Protein AF-A0A3D6D7I0-F1 (afdb_monomer_lite)

pLDDT: mean 95.19, std 5.54, range [59.25, 98.31]

Sequence (65 aa):
KKIDLVEAIANAKGFTPNAKDSRIELFRDGEKRVFDFNDLFKIKDPEKKIFIQPGDKIKVPARFF

Structure (mmCIF, N/CA/C/O backbone):
data_AF-A0A3D6D7I0-F1
#
_entry.id   AF-A0A3D6D7I0-F1
#
loop_
_atom_site.group_PDB
_atom_site.id
_atom_site.type_symbol
_atom_site.label_atom_id
_atom_site.label_alt_id
_atom_site.label_comp_id
_atom_site.label_asym_id
_atom_site.label_entity_id
_atom_site.label_seq_id
_atom_site.pdbx_PDB_ins_code
_atom_site.Cartn_x
_atom_site.Cartn_y
_atom_site.Cartn_z
_atom_site.occupancy
_atom_site.B_iso_or_equiv
_atom_site.auth_seq_id
_atom_site.auth_comp_id
_atom_site.auth_asym_id
_atom_site.auth_atom_id
_atom_site.pdbx_PDB_model_num
ATOM 1 N N . LYS A 1 1 ? -6.643 -2.211 15.686 1.00 80.38 1 LYS A N 1
ATOM 2 C CA . LYS A 1 1 ? -5.740 -1.121 15.235 1.00 80.38 1 LYS A CA 1
ATOM 3 C C . LYS A 1 1 ? -6.064 -0.814 13.780 1.00 80.38 1 LYS A C 1
ATOM 5 O O . LYS A 1 1 ? -6.222 -1.757 13.018 1.00 80.38 1 LYS A O 1
ATOM 10 N N . LYS A 1 2 ? -6.219 0.460 13.419 1.00 91.25 2 LYS A N 1
ATOM 11 C CA . LYS A 1 2 ? -6.434 0.899 12.035 1.00 91.25 2 LYS A CA 1
ATOM 12 C C . LYS A 1 2 ? -5.059 1.071 11.385 1.00 91.25 2 LYS A C 1
ATOM 14 O O . LYS A 1 2 ? -4.205 1.695 12.005 1.00 91.25 2 LYS A O 1
ATOM 19 N N . ILE A 1 3 ? -4.849 0.474 10.215 1.00 95.44 3 ILE A N 1
ATOM 20 C CA . ILE A 1 3 ? -3.597 0.580 9.453 1.00 95.44 3 ILE A CA 1
ATOM 21 C C . ILE A 1 3 ? -3.905 1.156 8.074 1.00 95.44 3 ILE A C 1
ATOM 23 O O . ILE A 1 3 ? -4.980 0.904 7.514 1.00 95.44 3 ILE A O 1
ATOM 27 N N . ASP A 1 4 ? -2.997 1.969 7.551 1.00 96.94 4 ASP A N 1
ATOM 28 C CA . ASP A 1 4 ? -3.100 2.493 6.193 1.00 96.94 4 ASP A CA 1
ATOM 29 C C . ASP A 1 4 ? -2.424 1.564 5.172 1.00 96.94 4 ASP A C 1
ATOM 31 O O . ASP A 1 4 ? -1.802 0.557 5.519 1.00 96.94 4 ASP A O 1
ATOM 35 N N . LEU A 1 5 ? -2.603 1.870 3.888 1.00 96.88 5 LEU A N 1
ATOM 36 C CA . LEU A 1 5 ? -2.062 1.078 2.788 1.00 96.88 5 LEU A CA 1
ATOM 37 C C . LEU A 1 5 ? -0.522 1.037 2.794 1.00 96.88 5 LEU A C 1
ATOM 39 O O . LEU A 1 5 ? 0.052 0.023 2.403 1.00 96.88 5 LEU A O 1
ATOM 43 N N . VAL A 1 6 ? 0.148 2.083 3.292 1.00 97.12 6 VAL A N 1
ATOM 44 C CA . VAL A 1 6 ? 1.614 2.121 3.429 1.00 97.12 6 VAL A CA 1
ATOM 45 C C . VAL A 1 6 ? 2.064 1.186 4.551 1.00 97.12 6 VAL A C 1
ATOM 47 O O . VAL A 1 6 ? 2.953 0.359 4.348 1.00 97.12 6 VAL A O 1
ATOM 50 N N . GLU A 1 7 ? 1.417 1.254 5.714 1.00 96.69 7 GLU A N 1
ATOM 51 C CA . GLU A 1 7 ? 1.668 0.359 6.845 1.00 96.69 7 GLU A CA 1
ATOM 52 C C . GLU A 1 7 ? 1.393 -1.105 6.484 1.00 96.69 7 GLU A C 1
ATOM 54 O O . GLU A 1 7 ? 2.156 -1.988 6.870 1.00 96.69 7 GLU A O 1
ATOM 59 N N . ALA A 1 8 ? 0.336 -1.388 5.718 1.00 97.00 8 ALA A N 1
ATOM 60 C CA . ALA A 1 8 ? 0.029 -2.742 5.263 1.00 97.00 8 ALA A CA 1
ATOM 61 C C . ALA A 1 8 ? 1.151 -3.329 4.390 1.00 97.00 8 ALA A C 1
ATOM 63 O O . ALA A 1 8 ? 1.530 -4.487 4.573 1.00 97.00 8 ALA A O 1
ATOM 64 N N . ILE A 1 9 ? 1.729 -2.522 3.495 1.00 97.00 9 ILE A N 1
ATOM 65 C CA . ILE A 1 9 ? 2.879 -2.919 2.670 1.00 97.00 9 ILE A CA 1
ATOM 66 C C . ILE A 1 9 ? 4.129 -3.112 3.538 1.00 97.00 9 ILE A C 1
ATOM 68 O O . ILE A 1 9 ? 4.840 -4.104 3.384 1.00 97.00 9 ILE A O 1
ATOM 72 N N . ALA A 1 10 ? 4.384 -2.213 4.491 1.00 96.50 10 ALA A N 1
ATOM 73 C CA . ALA A 1 10 ? 5.506 -2.346 5.420 1.00 96.50 10 ALA A CA 1
ATOM 74 C C . ALA A 1 10 ? 5.406 -3.630 6.264 1.00 96.50 10 ALA A C 1
ATOM 76 O O . ALA A 1 10 ? 6.392 -4.351 6.420 1.00 96.50 10 ALA A O 1
ATOM 77 N N . ASN A 1 11 ? 4.202 -3.973 6.732 1.00 96.31 11 ASN A N 1
ATOM 78 C CA . ASN A 1 11 ? 3.937 -5.214 7.466 1.00 96.31 11 ASN A CA 1
ATOM 79 C C . ASN A 1 11 ? 4.170 -6.468 6.605 1.00 96.31 11 ASN A C 1
ATOM 81 O O . ASN A 1 11 ? 4.523 -7.518 7.139 1.00 96.31 11 ASN A 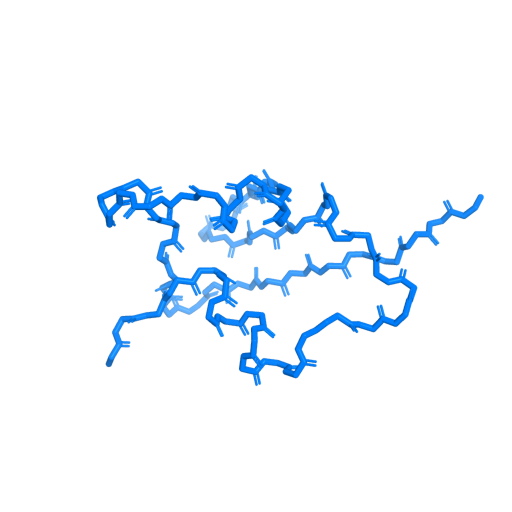O 1
ATOM 85 N N . ALA A 1 12 ? 4.040 -6.358 5.280 1.00 95.81 12 ALA A N 1
ATOM 86 C CA . ALA A 1 12 ? 4.396 -7.409 4.327 1.00 95.81 12 ALA A CA 1
ATOM 87 C C . ALA A 1 12 ? 5.908 -7.473 4.014 1.00 95.81 12 ALA A C 1
ATOM 89 O O . ALA A 1 12 ? 6.313 -8.174 3.090 1.00 95.81 12 ALA A O 1
ATOM 90 N N . LYS A 1 13 ? 6.749 -6.775 4.795 1.00 96.81 13 LYS A N 1
ATOM 91 C CA . LYS A 1 13 ? 8.200 -6.603 4.587 1.00 96.81 13 LYS A CA 1
ATOM 92 C C . LYS A 1 13 ? 8.561 -5.788 3.339 1.00 96.81 13 LYS A C 1
ATOM 94 O O . LYS A 1 13 ? 9.670 -5.910 2.823 1.00 96.81 13 LYS A O 1
ATOM 99 N N . GLY A 1 14 ? 7.656 -4.922 2.885 1.00 95.75 14 GLY A N 1
ATOM 100 C CA . GLY A 1 14 ? 7.879 -4.048 1.737 1.00 95.75 14 GLY A CA 1
ATOM 101 C C . GLY A 1 14 ? 7.659 -4.748 0.396 1.00 95.75 14 GLY A C 1
ATOM 102 O O . GLY A 1 14 ? 6.843 -5.659 0.269 1.00 95.75 14 GLY A O 1
ATOM 103 N N . PHE A 1 15 ? 8.365 -4.279 -0.631 1.00 96.81 15 PHE A N 1
ATOM 104 C CA . PHE A 1 15 ? 8.228 -4.772 -1.997 1.00 96.81 15 PHE A CA 1
ATOM 105 C C . PHE A 1 15 ? 9.295 -5.813 -2.339 1.00 96.81 15 PHE A C 1
ATOM 107 O O . PHE A 1 15 ? 10.455 -5.693 -1.951 1.00 96.81 15 PHE A O 1
ATOM 114 N N . THR A 1 16 ? 8.928 -6.804 -3.152 1.00 95.75 16 THR A N 1
ATOM 115 C CA . THR A 1 16 ? 9.917 -7.638 -3.849 1.00 95.75 16 THR A CA 1
ATOM 116 C C . THR A 1 16 ? 10.687 -6.806 -4.885 1.00 95.75 16 THR A C 1
ATOM 118 O O . THR A 1 16 ? 10.090 -5.883 -5.444 1.00 95.75 16 THR A O 1
ATOM 121 N N . PRO A 1 17 ? 11.928 -7.175 -5.262 1.00 95.19 17 PRO A N 1
ATOM 122 C CA . PRO A 1 17 ? 12.737 -6.411 -6.224 1.00 95.19 17 PRO A CA 1
ATOM 123 C C . PRO A 1 17 ? 12.051 -6.115 -7.568 1.00 95.19 17 PRO A C 1
ATOM 125 O O . PRO A 1 17 ? 12.276 -5.067 -8.164 1.00 95.19 17 PRO A O 1
ATOM 128 N N . ASN A 1 18 ? 11.173 -7.016 -8.024 1.00 95.94 18 ASN A N 1
ATOM 129 C CA . ASN A 1 18 ? 10.481 -6.899 -9.310 1.00 95.94 18 ASN A CA 1
ATOM 130 C C . ASN A 1 18 ? 9.084 -6.267 -9.207 1.00 95.94 18 ASN A C 1
ATOM 132 O O . ASN A 1 18 ? 8.345 -6.275 -10.190 1.00 95.94 18 ASN A O 1
ATOM 136 N N . ALA A 1 19 ? 8.676 -5.753 -8.046 1.00 96.69 19 ALA A N 1
ATOM 137 C CA . ALA A 1 19 ? 7.349 -5.168 -7.881 1.00 96.69 19 ALA A CA 1
ATOM 138 C C . ALA A 1 19 ? 7.193 -3.860 -8.677 1.00 96.69 19 ALA A C 1
ATOM 140 O O . ALA A 1 19 ? 8.107 -3.036 -8.765 1.00 96.69 19 ALA A O 1
ATOM 141 N N . LYS A 1 20 ? 6.001 -3.637 -9.235 1.00 97.12 20 LYS A N 1
ATOM 142 C CA . LYS A 1 20 ? 5.586 -2.347 -9.790 1.00 97.12 20 LYS A CA 1
ATOM 143 C C . LYS A 1 20 ? 4.900 -1.532 -8.692 1.00 97.12 20 LYS A C 1
ATOM 145 O O . LYS A 1 20 ? 3.678 -1.490 -8.598 1.00 97.12 20 LYS A O 1
ATOM 150 N N . ASP A 1 21 ? 5.716 -0.906 -7.857 1.00 95.81 21 ASP A N 1
ATOM 151 C CA . ASP A 1 21 ? 5.351 -0.017 -6.747 1.00 95.81 21 ASP A CA 1
ATOM 152 C C . ASP A 1 21 ? 4.505 1.201 -7.162 1.00 95.81 21 ASP A C 1
ATOM 154 O O . ASP A 1 21 ? 3.698 1.691 -6.375 1.00 95.81 21 ASP A O 1
ATOM 158 N N . SER A 1 22 ? 4.584 1.618 -8.426 1.00 97.19 22 SER A N 1
ATOM 159 C CA . SER A 1 22 ? 3.670 2.607 -9.019 1.00 97.19 22 SER A CA 1
ATOM 160 C C . SER A 1 22 ? 2.264 2.079 -9.337 1.00 97.19 22 SER A C 1
ATOM 162 O O . SER A 1 22 ? 1.426 2.795 -9.885 1.00 97.19 22 SER A O 1
ATOM 164 N N . ARG A 1 23 ? 1.985 0.800 -9.051 1.00 97.50 23 ARG A N 1
ATOM 165 C CA . ARG A 1 23 ? 0.699 0.156 -9.334 1.00 97.50 23 ARG A CA 1
ATOM 166 C C . ARG A 1 23 ? 0.284 -0.806 -8.223 1.00 97.50 23 ARG A C 1
ATOM 168 O O . ARG A 1 23 ? 0.272 -2.020 -8.400 1.00 97.50 23 ARG A O 1
ATOM 175 N N . ILE A 1 24 ? -0.126 -0.261 -7.091 1.00 98.00 24 ILE A N 1
ATOM 176 C CA . ILE A 1 24 ? -0.749 -1.015 -6.003 1.00 98.00 24 ILE A CA 1
ATOM 177 C C . ILE A 1 24 ? -2.242 -1.158 -6.298 1.00 98.00 24 ILE A C 1
ATOM 179 O O . ILE A 1 24 ? -2.951 -0.162 -6.409 1.00 98.00 24 ILE A O 1
ATOM 183 N N . GLU A 1 25 ? -2.730 -2.388 -6.416 1.00 98.19 25 GLU A N 1
ATOM 184 C CA . GLU A 1 25 ? -4.139 -2.696 -6.658 1.00 98.19 25 GLU A CA 1
ATOM 185 C C . GLU A 1 25 ? -4.822 -3.074 -5.334 1.00 98.19 25 GLU A C 1
ATOM 187 O O . GLU A 1 25 ? -4.504 -4.101 -4.732 1.00 98.19 25 GLU A O 1
ATOM 192 N N . LEU A 1 26 ? -5.763 -2.243 -4.882 1.00 98.31 26 LEU A N 1
ATOM 193 C CA . LEU A 1 26 ? -6.638 -2.509 -3.740 1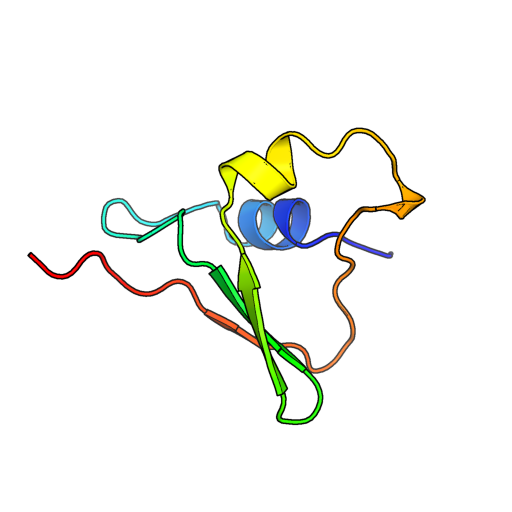.00 98.31 26 LEU A CA 1
ATOM 194 C C . LEU A 1 26 ? -7.992 -2.997 -4.248 1.00 98.31 26 LEU A C 1
ATOM 196 O O . LEU A 1 26 ? -8.686 -2.269 -4.961 1.00 98.31 26 LEU A O 1
ATOM 200 N N . PHE A 1 27 ? -8.382 -4.195 -3.834 1.00 98.25 27 PHE A N 1
ATOM 201 C CA . PHE A 1 27 ? -9.694 -4.769 -4.098 1.00 98.25 27 PHE A CA 1
ATOM 202 C C . PHE A 1 27 ? -10.548 -4.693 -2.834 1.00 98.25 27 PHE A C 1
ATOM 204 O O . PHE A 1 27 ? -10.158 -5.259 -1.810 1.00 98.25 27 PHE A O 1
ATOM 211 N N . ARG A 1 28 ? -11.699 -4.021 -2.921 1.00 97.56 28 ARG A N 1
ATOM 212 C CA . ARG A 1 28 ? -12.680 -3.871 -1.837 1.00 97.56 28 ARG A CA 1
ATOM 213 C C . ARG A 1 28 ? -14.083 -3.994 -2.414 1.00 97.56 28 ARG A C 1
ATOM 215 O O . ARG A 1 28 ? -14.384 -3.300 -3.373 1.00 97.56 28 ARG A O 1
ATOM 222 N N . ASP A 1 29 ? -14.903 -4.881 -1.857 1.00 95.69 29 ASP A N 1
ATOM 223 C CA . ASP A 1 29 ? -16.313 -5.058 -2.249 1.00 95.69 29 ASP A CA 1
ATOM 224 C C . ASP A 1 29 ? -16.534 -5.245 -3.765 1.00 95.69 29 ASP A C 1
ATOM 226 O O . ASP A 1 29 ? -17.513 -4.787 -4.342 1.00 95.69 29 ASP A O 1
ATOM 230 N N . GLY A 1 30 ? -15.595 -5.921 -4.437 1.00 94.62 30 GLY A N 1
ATOM 231 C CA . GLY A 1 30 ? -15.629 -6.140 -5.890 1.00 94.62 30 GLY A CA 1
ATOM 232 C C . GLY A 1 30 ? -15.079 -4.980 -6.728 1.00 94.62 30 GLY A C 1
ATOM 233 O O . GLY A 1 30 ? -14.819 -5.161 -7.917 1.00 94.62 30 GLY A O 1
ATOM 234 N N . GLU A 1 31 ? -14.808 -3.826 -6.123 1.00 97.00 31 GLU A N 1
ATOM 235 C CA . GLU A 1 31 ? -14.175 -2.691 -6.783 1.00 97.00 31 GLU A CA 1
ATOM 236 C C . GLU A 1 31 ? -12.652 -2.763 -6.706 1.00 97.00 31 GLU A C 1
ATOM 238 O O . GLU A 1 31 ? -12.066 -3.184 -5.705 1.00 97.00 31 GLU A O 1
ATOM 243 N N . LYS A 1 32 ? -11.993 -2.294 -7.769 1.00 97.44 32 LYS A N 1
ATOM 244 C CA . LYS A 1 32 ? -10.536 -2.180 -7.844 1.00 97.44 32 LYS A CA 1
ATOM 245 C C . LYS A 1 32 ? -10.127 -0.717 -7.907 1.00 97.44 32 LYS A C 1
ATOM 247 O O . LYS A 1 32 ? -10.487 -0.011 -8.845 1.00 97.44 32 LYS A O 1
ATOM 252 N N . ARG A 1 33 ? -9.279 -0.303 -6.970 1.00 97.81 33 ARG A N 1
ATOM 253 C CA . ARG A 1 33 ? -8.612 1.005 -6.967 1.00 97.81 33 ARG A CA 1
ATOM 254 C C . ARG A 1 33 ? -7.111 0.817 -7.134 1.00 97.81 33 ARG A C 1
ATOM 256 O O . ARG A 1 33 ? -6.549 -0.151 -6.629 1.00 97.81 33 ARG A O 1
ATOM 263 N N . VAL A 1 34 ? -6.477 1.720 -7.875 1.00 97.94 34 VAL A N 1
ATOM 264 C CA . VAL A 1 34 ? -5.043 1.661 -8.177 1.00 97.94 34 VAL A CA 1
ATOM 265 C C . VAL A 1 34 ? -4.361 2.884 -7.588 1.00 97.94 34 VAL A C 1
ATOM 267 O O . VAL A 1 34 ? -4.859 3.995 -7.749 1.00 97.94 34 VAL A O 1
ATOM 270 N N . PHE A 1 35 ? -3.229 2.668 -6.928 1.00 98.00 35 PHE A N 1
ATOM 271 C CA . PHE A 1 35 ? -2.452 3.712 -6.271 1.00 98.00 35 PHE A CA 1
ATOM 272 C C . PHE A 1 35 ? -0.967 3.599 -6.622 1.00 98.00 35 PHE A C 1
ATOM 274 O O . PHE A 1 35 ? -0.463 2.499 -6.852 1.00 98.00 35 PHE A O 1
ATOM 281 N N . ASP A 1 36 ? -0.267 4.729 -6.610 1.00 97.75 36 ASP A N 1
ATOM 282 C CA . ASP A 1 36 ? 1.195 4.790 -6.635 1.00 97.75 36 ASP A CA 1
ATOM 283 C C . ASP A 1 36 ? 1.725 4.874 -5.196 1.00 97.75 36 ASP A C 1
ATOM 285 O O . ASP A 1 36 ? 1.209 5.640 -4.375 1.00 97.75 36 ASP A O 1
ATOM 289 N N . PHE A 1 37 ? 2.748 4.084 -4.864 1.00 97.44 37 PHE A N 1
ATOM 290 C CA . PHE A 1 37 ? 3.314 4.082 -3.517 1.00 97.44 37 PHE A CA 1
ATOM 291 C C . PHE A 1 37 ? 3.905 5.433 -3.103 1.00 97.44 37 PHE A C 1
ATOM 293 O O . PHE A 1 37 ? 3.735 5.844 -1.956 1.00 97.44 37 PHE A O 1
ATOM 300 N N . ASN A 1 38 ? 4.586 6.137 -4.009 1.00 96.38 38 ASN A N 1
ATOM 301 C CA . ASN A 1 38 ? 5.208 7.422 -3.700 1.00 96.38 38 ASN A CA 1
ATOM 302 C C . ASN A 1 38 ? 4.157 8.476 -3.369 1.00 96.38 38 ASN A C 1
ATOM 304 O O . ASN A 1 38 ? 4.381 9.307 -2.488 1.00 96.38 38 ASN A O 1
ATOM 308 N N . ASP A 1 39 ? 3.015 8.434 -4.050 1.00 97.56 39 ASP A N 1
ATOM 309 C CA . ASP A 1 39 ? 1.906 9.338 -3.767 1.00 97.56 39 ASP A CA 1
ATOM 310 C C . ASP A 1 39 ? 1.309 9.042 -2.395 1.00 97.56 39 ASP A C 1
ATOM 312 O O . ASP A 1 39 ? 1.159 9.960 -1.592 1.00 97.56 39 ASP A O 1
ATOM 316 N N . LEU A 1 40 ? 1.073 7.763 -2.075 1.00 96.62 40 LEU A N 1
ATOM 317 C CA . LEU A 1 40 ? 0.603 7.342 -0.752 1.00 96.62 40 LEU A CA 1
ATOM 318 C C . LEU A 1 40 ? 1.570 7.754 0.366 1.00 96.62 40 LEU A C 1
ATOM 320 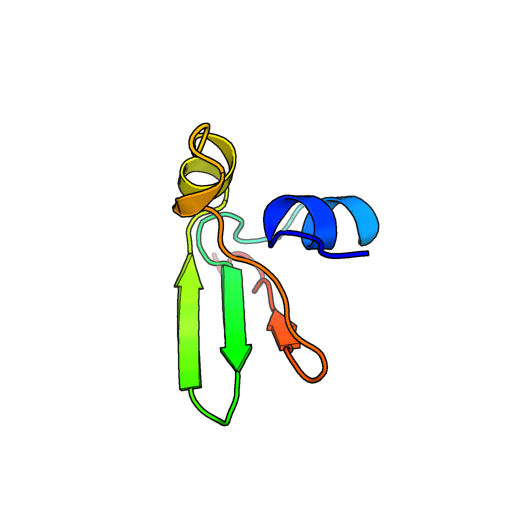O O . LEU A 1 40 ? 1.139 8.252 1.405 1.00 96.62 40 LEU A O 1
ATOM 324 N N . PHE A 1 41 ? 2.875 7.580 0.150 1.00 95.31 41 PHE A N 1
ATOM 325 C CA . PHE A 1 41 ? 3.912 7.889 1.135 1.00 95.31 41 PHE A CA 1
ATOM 326 C C . PHE A 1 41 ? 4.026 9.393 1.430 1.00 95.31 41 PHE A C 1
ATOM 328 O O . PHE A 1 41 ? 4.388 9.791 2.537 1.00 95.31 41 PHE A O 1
ATOM 335 N N . LYS A 1 42 ? 3.683 10.251 0.462 1.00 96.62 42 LYS A N 1
ATOM 336 C CA . LYS A 1 42 ? 3.688 11.714 0.625 1.00 96.62 42 LYS A CA 1
ATOM 337 C C . LYS A 1 42 ? 2.472 12.248 1.390 1.00 96.62 42 LYS A C 1
ATOM 339 O O . LYS A 1 42 ? 2.484 13.417 1.785 1.00 96.62 42 LYS A O 1
ATOM 344 N N . ILE A 1 43 ? 1.435 11.437 1.617 1.00 95.00 43 ILE A N 1
ATOM 345 C CA . ILE A 1 43 ? 0.231 11.859 2.343 1.00 95.00 43 ILE A CA 1
ATOM 346 C C . ILE A 1 43 ? 0.567 12.062 3.826 1.00 95.00 43 ILE A C 1
ATOM 348 O O . ILE A 1 43 ? 0.668 11.114 4.605 1.00 95.00 43 ILE A O 1
ATOM 352 N N . LYS A 1 44 ? 0.710 13.330 4.225 1.00 92.62 44 LYS A N 1
ATOM 353 C CA . LYS A 1 44 ? 0.919 13.730 5.628 1.00 92.62 44 LYS A CA 1
ATOM 354 C C . LYS A 1 44 ? -0.384 13.890 6.406 1.00 92.62 44 LYS A C 1
ATOM 356 O O . LYS A 1 44 ? -0.401 13.681 7.613 1.00 92.62 44 LYS A O 1
ATOM 361 N N . ASP A 1 45 ? -1.449 14.272 5.710 1.00 94.00 45 ASP A N 1
ATOM 362 C CA . ASP A 1 45 ? -2.773 14.501 6.280 1.00 94.00 45 ASP A CA 1
ATOM 363 C C . ASP A 1 45 ? -3.459 13.158 6.609 1.00 94.00 45 ASP A C 1
ATOM 365 O O . ASP A 1 45 ? -3.741 12.385 5.684 1.00 94.00 45 ASP A O 1
ATOM 369 N N . PRO A 1 46 ? -3.731 12.852 7.893 1.00 89.75 46 PRO A N 1
ATOM 370 C CA . PRO A 1 46 ? -4.341 11.590 8.296 1.00 89.75 46 PRO A CA 1
ATOM 371 C C . PRO A 1 46 ? -5.715 11.328 7.673 1.00 89.75 46 PRO A C 1
ATOM 373 O O . PRO A 1 46 ? -6.071 10.166 7.487 1.00 89.75 46 PRO A O 1
ATOM 376 N N . GLU A 1 47 ? -6.479 12.370 7.335 1.00 93.31 47 GLU A N 1
ATOM 377 C CA . GLU A 1 47 ?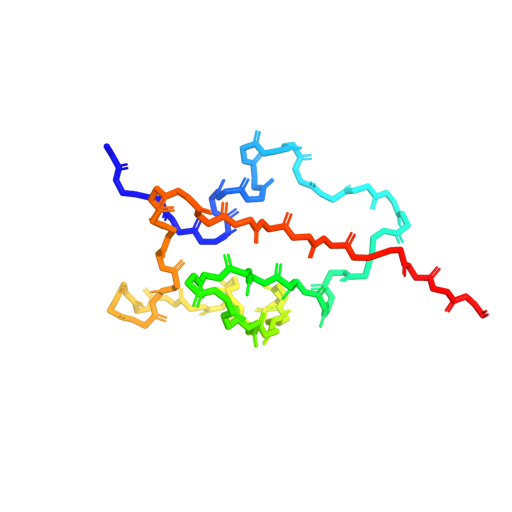 -7.826 12.217 6.770 1.00 93.31 47 GLU A CA 1
ATOM 378 C C . GLU A 1 47 ? -7.794 11.745 5.315 1.00 93.31 47 GLU A C 1
ATOM 380 O O . GLU A 1 47 ? -8.717 11.081 4.845 1.00 93.31 47 GLU A O 1
ATOM 385 N N . LYS A 1 48 ? -6.695 12.028 4.611 1.00 94.00 48 LYS A N 1
ATOM 386 C CA . LYS A 1 48 ? -6.492 11.651 3.205 1.00 94.00 48 LYS A CA 1
ATOM 387 C C . LYS A 1 48 ? -5.848 10.279 3.041 1.00 94.00 48 LYS A C 1
ATOM 389 O O . LYS A 1 48 ? -5.704 9.796 1.918 1.00 94.00 48 LYS A O 1
ATOM 394 N N . LYS A 1 49 ? -5.437 9.642 4.140 1.00 95.94 49 LYS A N 1
ATOM 395 C CA . LYS A 1 49 ? -4.814 8.319 4.103 1.00 95.94 49 LYS A CA 1
ATOM 396 C C . LYS A 1 49 ? -5.812 7.246 3.682 1.00 95.94 49 LYS A C 1
ATOM 398 O O . LYS A 1 49 ? -6.968 7.218 4.104 1.00 95.94 49 LYS A O 1
ATOM 403 N N . ILE A 1 50 ? -5.326 6.297 2.889 1.00 97.00 50 ILE A N 1
ATOM 404 C CA . ILE A 1 50 ? -6.116 5.144 2.458 1.00 97.00 50 ILE A CA 1
ATOM 405 C C . ILE A 1 50 ? -6.014 4.054 3.516 1.00 97.00 50 ILE A C 1
ATOM 407 O O . ILE A 1 50 ? -5.008 3.355 3.612 1.00 97.00 50 ILE A O 1
ATOM 411 N N . PHE A 1 51 ? -7.062 3.915 4.320 1.00 97.00 51 PHE A N 1
ATOM 412 C CA . PHE A 1 51 ? -7.116 2.911 5.376 1.00 97.00 51 PHE A CA 1
ATOM 413 C C . PHE A 1 51 ? -7.658 1.572 4.893 1.00 97.00 51 PHE A C 1
ATOM 415 O O . PHE A 1 51 ? -8.639 1.526 4.141 1.00 97.00 51 PHE A O 1
ATOM 422 N N . ILE A 1 52 ? -7.032 0.496 5.369 1.00 96.25 52 ILE A N 1
ATOM 423 C CA . ILE A 1 52 ? -7.404 -0.884 5.051 1.00 96.25 52 ILE A CA 1
ATOM 424 C C . ILE A 1 52 ? -8.581 -1.328 5.919 1.00 96.25 52 ILE A C 1
ATOM 426 O O . ILE A 1 52 ? -8.680 -0.965 7.094 1.00 96.25 52 ILE A O 1
ATOM 430 N N . GLN A 1 53 ? -9.476 -2.107 5.322 1.00 95.94 53 GLN A N 1
ATOM 431 C CA . GLN 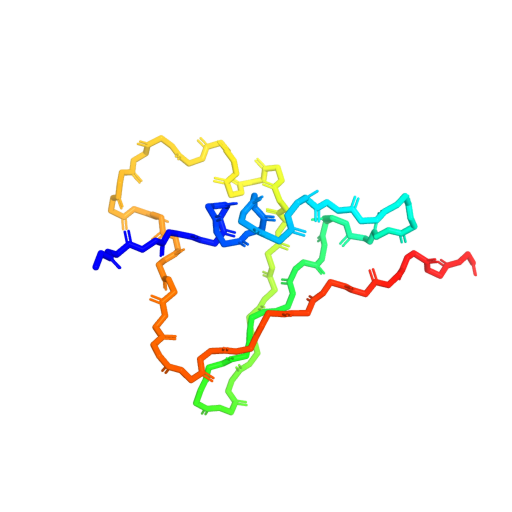A 1 53 ? -10.653 -2.691 5.955 1.00 95.94 53 GLN A CA 1
ATOM 432 C C . GLN A 1 53 ? -10.569 -4.227 5.924 1.00 95.94 53 GLN A C 1
ATOM 434 O O . GLN A 1 53 ? -9.896 -4.790 5.055 1.00 95.94 53 GLN A O 1
ATOM 439 N N . PRO A 1 54 ? -11.220 -4.934 6.866 1.00 95.25 54 PRO A N 1
ATOM 440 C CA . PRO A 1 54 ? -11.313 -6.390 6.810 1.00 95.25 54 PRO A CA 1
ATOM 441 C C . PRO A 1 54 ? -11.900 -6.862 5.475 1.00 95.25 54 PRO A C 1
ATOM 443 O O . PRO A 1 54 ? -12.908 -6.331 5.024 1.00 95.25 54 PRO A O 1
ATOM 446 N N . GLY A 1 55 ? -11.273 -7.863 4.855 1.00 95.69 55 GLY A N 1
ATOM 447 C CA . GLY A 1 55 ? -11.695 -8.399 3.555 1.00 95.69 55 GLY A CA 1
ATOM 448 C C . GLY A 1 55 ? -11.013 -7.759 2.340 1.00 95.69 55 GLY A C 1
ATOM 449 O O . GLY A 1 55 ? -11.054 -8.350 1.259 1.00 95.69 55 GLY A O 1
ATOM 450 N N . ASP A 1 56 ? -10.326 -6.626 2.512 1.00 97.81 56 ASP A N 1
ATOM 451 C CA . ASP A 1 56 ? -9.513 -6.026 1.454 1.00 97.81 56 ASP A CA 1
ATOM 452 C C . ASP A 1 56 ? -8.434 -6.993 0.956 1.00 97.81 56 ASP A C 1
ATOM 454 O O . ASP A 1 56 ? -7.766 -7.678 1.737 1.00 97.81 56 ASP A O 1
ATOM 458 N N . LYS A 1 57 ? -8.195 -6.987 -0.358 1.00 97.62 57 LYS A N 1
ATOM 459 C CA . LYS A 1 57 ? -7.045 -7.668 -0.964 1.00 97.62 57 LYS A CA 1
ATOM 460 C C . LYS A 1 57 ? -6.128 -6.638 -1.603 1.00 97.62 57 LYS A C 1
ATOM 462 O O . LYS A 1 57 ? -6.577 -5.820 -2.400 1.00 97.62 57 LYS A O 1
ATOM 467 N N . ILE A 1 58 ? -4.842 -6.701 -1.275 1.00 97.69 58 ILE A N 1
ATOM 468 C CA . ILE A 1 58 ? -3.811 -5.829 -1.842 1.00 97.69 58 ILE A CA 1
ATOM 469 C C . ILE A 1 58 ? -2.935 -6.677 -2.759 1.00 97.69 58 ILE A C 1
ATOM 471 O O . ILE A 1 58 ? -2.397 -7.700 -2.337 1.00 97.69 58 ILE A O 1
ATOM 475 N N . LYS A 1 59 ? -2.789 -6.260 -4.014 1.00 97.19 59 LYS A N 1
ATOM 476 C CA . LYS A 1 59 ? -1.927 -6.910 -5.001 1.00 97.19 59 LYS A CA 1
ATOM 477 C C . LYS A 1 59 ? -0.971 -5.888 -5.592 1.00 97.19 59 LYS A C 1
ATOM 479 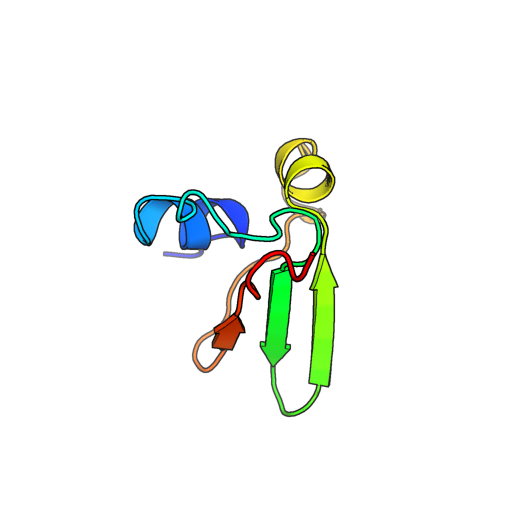O O . LYS A 1 59 ? -1.385 -4.816 -6.016 1.00 97.19 59 LYS A O 1
ATOM 484 N N . VAL A 1 60 ? 0.299 -6.257 -5.681 1.00 97.38 60 VAL A N 1
ATOM 485 C CA . VAL A 1 60 ? 1.311 -5.478 -6.395 1.00 97.38 60 VAL A CA 1
ATOM 486 C C . VAL A 1 60 ? 1.829 -6.361 -7.531 1.00 97.38 60 VAL A C 1
ATOM 488 O O . VAL A 1 60 ? 2.410 -7.411 -7.254 1.00 97.38 60 VAL A O 1
ATOM 491 N N . PRO A 1 61 ? 1.554 -6.032 -8.804 1.00 96.50 61 PRO A N 1
ATOM 492 C CA . PRO A 1 61 ? 2.013 -6.831 -9.926 1.00 96.50 61 PRO A CA 1
ATOM 493 C C . PRO A 1 61 ? 3.527 -6.689 -10.102 1.00 96.50 61 PRO A C 1
ATOM 495 O O . PRO A 1 61 ? 4.132 -5.703 -9.677 1.00 96.50 61 PRO A O 1
ATOM 498 N N . ALA A 1 62 ? 4.138 -7.663 -10.772 1.00 95.88 62 ALA A N 1
ATOM 499 C CA . ALA A 1 62 ? 5.515 -7.528 -11.221 1.00 95.88 62 ALA A CA 1
ATOM 500 C C . ALA A 1 62 ? 5.619 -6.481 -12.344 1.00 95.88 62 ALA A C 1
ATOM 502 O O . ALA A 1 62 ? 4.664 -6.242 -13.092 1.00 95.88 62 ALA A O 1
ATOM 503 N N . ARG A 1 63 ? 6.793 -5.866 -12.482 1.00 92.56 63 ARG A N 1
ATOM 504 C CA . ARG A 1 63 ? 7.169 -5.123 -13.685 1.00 92.56 63 ARG A CA 1
ATOM 505 C C . ARG A 1 63 ? 7.276 -6.141 -14.826 1.00 92.56 63 ARG A C 1
ATOM 507 O O . ARG A 1 63 ? 8.099 -7.047 -14.758 1.00 92.56 63 ARG A O 1
ATOM 514 N N . PHE A 1 64 ? 6.414 -6.024 -15.832 1.00 79.62 64 PHE A N 1
ATOM 515 C CA . PHE A 1 64 ? 6.606 -6.713 -17.107 1.00 79.62 64 PHE A CA 1
ATOM 516 C C . PHE A 1 64 ? 7.498 -5.818 -17.975 1.00 79.62 64 PHE A C 1
ATOM 518 O O . PHE A 1 64 ? 7.208 -4.623 -18.086 1.00 79.62 64 PHE A O 1
ATOM 525 N N . PHE A 1 65 ? 8.598 -6.385 -18.477 1.00 59.25 65 PHE A N 1
ATOM 526 C CA . PHE A 1 65 ? 9.479 -5.768 -19.470 1.00 59.25 65 PHE A CA 1
ATOM 527 C C . PHE A 1 65 ? 8.854 -5.857 -20.861 1.00 59.25 65 PHE A C 1
ATOM 529 O O . PHE A 1 65 ? 8.157 -6.868 -21.114 1.00 59.25 65 PHE A O 1
#

Secondary structure (DSSP, 8-state):
---BHHHHHHHTTS--TTB-TT-EEEEETTEEEEE-HHHHHH---GGGS-B--TT-EEE--B---

Foldseek 3Di:
DKDFPLRVCVVVVHDDPQWPQQFKWKDDPNDTDTHHNVVQVPPPDPVPTHIDDPPIDIDTDGDDD

Radius of gyration: 11.7 Å; chains: 1; bounding box: 29×23×35 Å